Protein AF-A0A7C6M5Z1-F1 (afdb_monomer_lite)

Foldseek 3Di:
DDDPQAPQPAWDWDDADPQRWTWIQRPQQAIEIEHPLQVVVLVLCVVPDDPVVNNLLNVLVRVVSNVLRAEYEAQDPVDGPDPPPDPSYDYDYNQNSQVVVVDDVCVSVVPPPPDD

Secondary s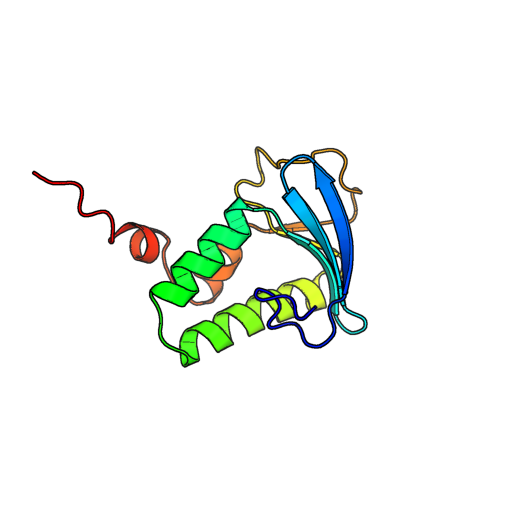tructure (DSSP, 8-state):
---TT--STTEEEEEE-GGG-EEEEETTTEEEEE-HHHHHHHHHHHHHS-HHHHHHHHHHHHHHHHHHSEEEEES-TTS-S-S-S-TTPEEEEHHHHHHHTT--HHHHHTT-----

pLDDT: mean 82.24, std 15.97, range [35.22, 95.38]

Radius of gyration: 14.28 Å; chains: 1; bounding box: 28×50×32 Å

Sequence (116 aa):
MSCYVCGLDKSRLVEELPLLVRHYVCENCGEYYLEPGFRSYVETFLGRYGEGEKEKLFKEIEATVKRNKKVYFVTDFRHPLHNDIPDDFIFVEFDDIFSKLGYTFDDLSSGSDYGS

Structure (mmCIF, N/CA/C/O backbone):
data_AF-A0A7C6M5Z1-F1
#
_entry.id   AF-A0A7C6M5Z1-F1
#
loop_
_atom_site.group_PDB
_atom_site.id
_atom_site.type_symbol
_atom_site.label_atom_id
_atom_site.label_alt_id
_atom_site.label_comp_id
_atom_site.label_asym_id
_atom_site.label_entity_id
_atom_site.label_seq_id
_atom_site.pdbx_PDB_ins_code
_atom_site.Cartn_x
_atom_site.Cartn_y
_atom_site.Cartn_z
_atom_site.occupancy
_atom_site.B_iso_or_equiv
_atom_site.auth_seq_id
_atom_site.auth_comp_id
_atom_site.auth_asym_id
_atom_site.auth_atom_id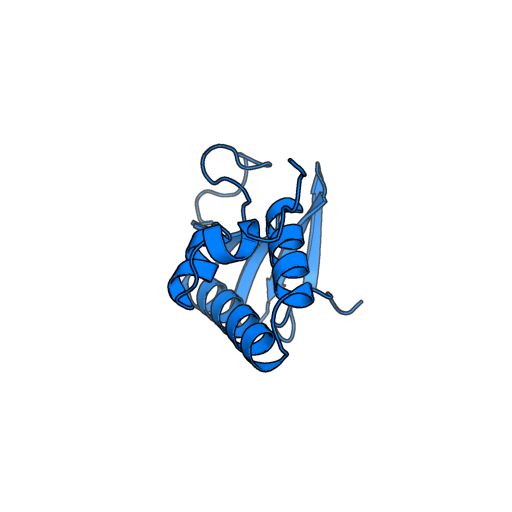
_atom_site.pdbx_PDB_model_num
ATOM 1 N N . MET A 1 1 ? 13.509 -8.677 10.592 1.00 35.22 1 MET A N 1
ATOM 2 C CA . MET A 1 1 ? 13.435 -7.323 10.004 1.00 35.22 1 MET A CA 1
ATOM 3 C C . MET A 1 1 ? 11.953 -7.004 9.869 1.00 35.22 1 MET A C 1
ATOM 5 O O . MET A 1 1 ? 11.305 -7.592 9.016 1.00 35.22 1 MET A O 1
ATOM 9 N N . SER A 1 2 ? 11.389 -6.242 10.811 1.00 37.72 2 SER A N 1
ATOM 10 C CA . SER A 1 2 ? 9.962 -5.879 10.807 1.00 37.72 2 SER A CA 1
ATOM 11 C C . SER A 1 2 ? 9.760 -4.798 9.751 1.00 37.72 2 SER A C 1
ATOM 13 O O . SER A 1 2 ? 10.492 -3.805 9.766 1.00 37.72 2 SER A O 1
ATOM 15 N N . CYS A 1 3 ? 8.878 -5.009 8.777 1.00 45.16 3 CYS A N 1
ATOM 16 C CA . CYS A 1 3 ? 8.692 -4.021 7.727 1.00 45.16 3 CYS A CA 1
ATOM 17 C C . CYS A 1 3 ? 7.854 -2.860 8.296 1.00 45.16 3 CYS A C 1
ATOM 19 O O . CYS A 1 3 ? 6.728 -3.021 8.744 1.00 45.16 3 CYS A O 1
ATOM 21 N N . TYR A 1 4 ? 8.460 -1.673 8.339 1.00 44.28 4 TYR A N 1
ATOM 22 C CA . TYR A 1 4 ? 7.904 -0.460 8.958 1.00 44.28 4 TYR A CA 1
ATOM 23 C C . TYR A 1 4 ? 6.591 0.029 8.313 1.00 44.28 4 TYR A C 1
ATOM 25 O O . TYR A 1 4 ? 5.938 0.917 8.847 1.00 44.28 4 TYR A O 1
ATOM 33 N N . VAL A 1 5 ? 6.227 -0.541 7.160 1.00 48.25 5 VAL A N 1
ATOM 34 C CA . VAL A 1 5 ? 5.089 -0.137 6.318 1.00 48.25 5 VAL A CA 1
ATOM 35 C C . VAL A 1 5 ? 3.979 -1.193 6.314 1.00 48.25 5 VAL A C 1
ATOM 37 O O . VAL A 1 5 ? 2.861 -0.928 5.887 1.00 48.25 5 VAL A O 1
ATOM 40 N N . CYS A 1 6 ? 4.245 -2.397 6.816 1.00 51.41 6 CYS A N 1
ATOM 41 C CA . CYS A 1 6 ? 3.258 -3.458 6.847 1.00 51.41 6 CYS A CA 1
ATOM 42 C C . CYS A 1 6 ? 2.610 -3.503 8.227 1.00 51.41 6 CYS A C 1
ATOM 44 O O . CYS A 1 6 ? 2.976 -4.298 9.085 1.00 51.41 6 CYS A O 1
ATOM 46 N N . GLY A 1 7 ? 1.528 -2.742 8.383 1.00 53.81 7 GLY A N 1
ATOM 47 C CA . GLY A 1 7 ? 0.454 -3.142 9.299 1.00 53.81 7 GLY A CA 1
ATOM 48 C C . GLY A 1 7 ? -0.195 -4.491 8.920 1.00 53.81 7 GLY A C 1
ATOM 49 O O . GLY A 1 7 ? -1.165 -4.900 9.544 1.00 53.81 7 GLY A O 1
ATOM 50 N N . LEU A 1 8 ? 0.340 -5.181 7.901 1.00 60.28 8 LEU A N 1
ATOM 51 C CA . LEU A 1 8 ? 0.040 -6.550 7.503 1.00 60.28 8 LEU A CA 1
ATOM 52 C C . LEU A 1 8 ? 0.846 -7.511 8.369 1.00 60.28 8 LEU A C 1
ATOM 54 O O . LEU A 1 8 ? 2.019 -7.787 8.103 1.00 60.28 8 LEU A O 1
ATOM 58 N N . ASP A 1 9 ? 0.204 -8.019 9.413 1.00 59.28 9 ASP A N 1
ATOM 59 C CA . ASP A 1 9 ? 0.784 -9.044 10.269 1.00 59.28 9 ASP A CA 1
ATOM 60 C C . ASP A 1 9 ? 1.249 -10.232 9.393 1.00 59.28 9 ASP A C 1
ATOM 62 O O . ASP A 1 9 ? 0.461 -10.829 8.652 1.00 59.28 9 ASP A O 1
ATOM 66 N N . LYS A 1 10 ? 2.549 -10.562 9.468 1.00 72.00 10 LYS A N 1
ATOM 67 C CA . LYS A 1 10 ? 3.232 -11.680 8.772 1.00 72.00 10 LYS A CA 1
ATOM 68 C C . LYS A 1 10 ? 3.574 -11.518 7.281 1.00 72.00 10 LYS A C 1
ATOM 70 O O . LYS A 1 10 ? 3.776 -12.524 6.598 1.00 72.00 10 LYS A O 1
ATOM 75 N N . SER A 1 11 ? 3.716 -10.305 6.747 1.00 81.88 11 SER A N 1
ATOM 76 C CA . SER A 1 11 ? 4.340 -10.146 5.420 1.00 81.88 11 SER A CA 1
ATOM 77 C C . SER A 1 11 ? 5.862 -10.359 5.471 1.00 81.88 11 SER A C 1
ATOM 79 O O . SER A 1 11 ? 6.543 -9.761 6.308 1.00 81.88 11 SER A O 1
ATOM 81 N N . ARG A 1 12 ? 6.414 -11.149 4.542 1.00 87.31 12 ARG A N 1
ATOM 82 C CA . ARG A 1 12 ? 7.865 -11.297 4.327 1.00 87.31 12 ARG A CA 1
ATOM 83 C C . ARG A 1 12 ? 8.290 -10.611 3.033 1.00 87.31 12 ARG A C 1
ATOM 85 O O . ARG A 1 12 ? 7.617 -10.767 2.019 1.00 87.31 12 ARG A O 1
ATOM 92 N N . LEU A 1 13 ? 9.412 -9.893 3.066 1.00 89.56 13 LEU A N 1
ATOM 93 C CA . LEU A 1 13 ? 10.077 -9.406 1.854 1.00 89.56 13 LEU A CA 1
ATOM 94 C C . LEU A 1 13 ? 10.621 -10.616 1.085 1.00 89.56 13 LEU A C 1
ATOM 96 O O . LEU A 1 13 ? 11.306 -11.457 1.674 1.00 89.56 13 LEU A O 1
ATOM 100 N N . VAL A 1 14 ? 10.289 -10.716 -0.197 1.00 91.12 14 VAL A N 1
ATOM 101 C CA . VAL A 1 14 ? 10.762 -11.782 -1.089 1.00 91.12 14 VAL A CA 1
ATOM 102 C C . VAL A 1 14 ? 11.919 -11.282 -1.938 1.00 91.12 14 VAL A C 1
ATOM 104 O O . VAL A 1 14 ? 12.952 -11.943 -1.997 1.00 91.12 14 VAL A O 1
ATOM 107 N N . GLU A 1 15 ? 11.770 -10.097 -2.524 1.00 91.31 15 GLU A N 1
ATOM 108 C CA . GLU A 1 15 ? 12.782 -9.472 -3.371 1.00 91.31 15 GLU A CA 1
ATOM 109 C C . GLU A 1 15 ? 12.641 -7.943 -3.395 1.00 91.31 15 GLU A C 1
ATOM 111 O O . GLU A 1 15 ? 11.608 -7.379 -3.023 1.00 91.31 15 GLU A O 1
ATOM 116 N N . GLU A 1 16 ? 13.709 -7.274 -3.827 1.00 91.62 16 GLU A N 1
ATOM 117 C CA . GLU A 1 16 ? 13.720 -5.853 -4.168 1.00 91.62 16 GLU A CA 1
ATOM 118 C C . GLU A 1 16 ? 14.136 -5.735 -5.639 1.00 91.62 16 GLU A C 1
ATOM 120 O O . GLU A 1 16 ? 15.229 -6.154 -6.024 1.00 91.62 16 GLU A O 1
ATOM 125 N N . LEU A 1 17 ? 13.230 -5.209 -6.459 1.00 89.81 17 LEU A N 1
ATOM 126 C CA . LEU A 1 17 ? 13.447 -4.919 -7.869 1.00 89.81 17 LEU A CA 1
ATOM 127 C C . LEU A 1 17 ? 14.257 -3.614 -8.022 1.00 89.81 17 LEU A C 1
ATOM 129 O O . LEU A 1 17 ? 14.395 -2.843 -7.062 1.00 89.81 17 LEU A O 1
ATOM 133 N N . PRO A 1 18 ? 14.772 -3.302 -9.229 1.00 91.88 18 PRO A N 1
ATOM 134 C CA . PRO A 1 18 ? 15.349 -1.989 -9.508 1.00 91.88 18 PRO A CA 1
ATOM 135 C C . PRO A 1 18 ? 14.410 -0.839 -9.108 1.00 91.88 18 PRO A C 1
ATOM 137 O O . PRO A 1 18 ? 13.201 -1.016 -8.981 1.00 91.88 18 PRO A O 1
ATOM 140 N N . LEU A 1 19 ? 14.963 0.359 -8.903 1.00 90.06 19 LEU A N 1
ATOM 141 C CA . LEU A 1 19 ? 14.195 1.540 -8.466 1.00 90.06 19 LEU A CA 1
ATOM 142 C C . LEU A 1 19 ? 13.518 1.377 -7.090 1.00 90.06 19 LEU A C 1
ATOM 144 O O . LEU A 1 19 ? 12.596 2.118 -6.767 1.00 90.06 19 LEU A O 1
ATOM 148 N N . LEU A 1 20 ? 14.023 0.458 -6.254 1.00 90.00 20 LEU A N 1
ATOM 149 C CA . LEU A 1 20 ? 13.598 0.251 -4.862 1.00 90.00 20 LEU A CA 1
ATOM 150 C C . LEU A 1 20 ? 12.151 -0.247 -4.709 1.00 90.00 20 LEU A C 1
ATOM 152 O O . LEU A 1 20 ? 11.542 -0.058 -3.653 1.00 90.00 20 LEU A O 1
ATOM 156 N N . VAL A 1 21 ? 11.602 -0.892 -5.740 1.00 90.56 21 VAL A N 1
ATOM 157 C CA . VAL A 1 21 ? 10.288 -1.540 -5.654 1.00 90.56 21 VAL A CA 1
ATOM 158 C C . VAL A 1 21 ? 10.425 -2.853 -4.897 1.00 90.56 21 VAL A C 1
ATOM 160 O O . VAL A 1 21 ? 11.295 -3.667 -5.193 1.00 90.56 21 VAL A O 1
ATOM 163 N N . ARG A 1 22 ? 9.575 -3.074 -3.895 1.00 92.12 22 ARG A N 1
ATOM 164 C CA . ARG A 1 22 ? 9.695 -4.226 -2.989 1.00 92.12 22 ARG A CA 1
ATOM 165 C C . ARG A 1 22 ? 8.543 -5.196 -3.144 1.00 92.12 22 ARG A C 1
ATOM 167 O O . ARG A 1 22 ? 7.392 -4.774 -3.087 1.00 92.12 22 ARG A O 1
ATOM 174 N N . HIS A 1 23 ? 8.855 -6.485 -3.256 1.00 92.19 23 HIS A N 1
ATOM 175 C CA . HIS A 1 23 ? 7.879 -7.572 -3.301 1.00 92.19 23 HIS A CA 1
ATOM 176 C C . HIS A 1 23 ? 7.704 -8.211 -1.934 1.00 92.19 23 HIS A C 1
ATOM 178 O O . HIS A 1 23 ? 8.666 -8.651 -1.299 1.00 92.19 23 HIS A O 1
ATOM 184 N N . TYR A 1 24 ? 6.462 -8.326 -1.501 1.00 91.44 24 TYR A N 1
ATOM 185 C CA . TYR A 1 24 ? 6.101 -8.938 -0.241 1.00 91.44 24 TYR A CA 1
ATOM 186 C C . TYR A 1 24 ? 5.090 -10.053 -0.448 1.00 91.44 24 TYR A C 1
ATOM 188 O O . TYR A 1 24 ? 4.168 -9.943 -1.251 1.00 91.44 24 TYR A O 1
ATOM 196 N N . VAL A 1 25 ? 5.210 -11.098 0.367 1.00 90.19 25 VAL A N 1
ATOM 197 C CA . VAL A 1 25 ? 4.213 -12.166 0.471 1.00 90.19 25 VAL A CA 1
ATOM 198 C C . VAL A 1 25 ? 3.695 -12.205 1.903 1.00 90.19 25 VAL A C 1
ATOM 200 O O . VAL A 1 25 ? 4.469 -12.377 2.843 1.00 90.19 25 VAL A O 1
ATOM 203 N N . CYS A 1 26 ? 2.385 -12.044 2.073 1.00 83.75 26 CYS A N 1
ATOM 204 C CA . CYS A 1 26 ? 1.663 -12.282 3.319 1.00 83.75 26 CYS A CA 1
ATOM 205 C C . CYS A 1 26 ? 0.982 -13.654 3.251 1.00 83.75 26 CYS A C 1
ATOM 207 O O . CYS A 1 26 ? 0.102 -13.871 2.417 1.00 83.75 26 CYS A O 1
ATOM 209 N N . GLU A 1 27 ? 1.318 -14.543 4.189 1.00 78.00 27 GLU A N 1
ATOM 210 C CA . GLU A 1 27 ? 0.756 -15.904 4.271 1.00 78.00 27 GLU A CA 1
ATOM 211 C C . GLU A 1 27 ? -0.783 -15.928 4.305 1.00 78.00 27 GLU A C 1
ATOM 213 O O . GLU A 1 27 ? -1.401 -16.846 3.775 1.00 78.00 27 GLU A O 1
ATOM 218 N N . ASN A 1 28 ? -1.410 -14.897 4.882 1.00 78.69 28 ASN A N 1
ATOM 219 C CA . ASN A 1 28 ? -2.863 -14.818 5.066 1.00 78.69 28 ASN A CA 1
ATOM 220 C C . ASN A 1 28 ? -3.571 -13.854 4.099 1.00 78.69 28 ASN A C 1
ATOM 222 O O . ASN A 1 28 ? -4.803 -13.825 4.053 1.00 78.69 28 ASN A O 1
ATOM 226 N N . CYS A 1 29 ? -2.822 -13.034 3.360 1.00 76.69 29 CYS A N 1
ATOM 227 C CA . CYS A 1 29 ? -3.373 -11.894 2.625 1.00 76.69 29 CYS A CA 1
ATOM 228 C C . CYS A 1 29 ? -3.185 -12.012 1.113 1.00 76.69 29 CYS A C 1
ATOM 230 O O . CYS A 1 29 ? -4.068 -11.585 0.375 1.00 76.69 29 CYS A O 1
ATOM 232 N N . GLY A 1 30 ? -2.084 -12.611 0.658 1.00 88.69 30 GLY A N 1
ATOM 233 C CA . GLY A 1 30 ? -1.657 -12.570 -0.739 1.00 88.69 30 GLY A CA 1
ATOM 234 C C . GLY A 1 30 ? -0.285 -11.919 -0.888 1.00 88.69 30 GLY A C 1
ATOM 235 O O . GLY A 1 30 ? 0.457 -11.787 0.085 1.00 88.69 30 GLY A O 1
ATOM 236 N N . GLU A 1 31 ? 0.049 -11.508 -2.099 1.00 91.75 31 GLU A N 1
ATOM 237 C CA . GLU A 1 31 ? 1.310 -10.858 -2.433 1.00 91.75 31 GLU A CA 1
ATOM 238 C C . GLU A 1 31 ? 1.097 -9.441 -2.947 1.00 91.75 31 GLU A C 1
ATOM 240 O O . GLU A 1 31 ? 0.052 -9.106 -3.512 1.00 91.75 31 GLU A O 1
ATOM 245 N N . TYR A 1 32 ? 2.089 -8.590 -2.712 1.00 93.06 32 TYR A N 1
ATOM 246 C CA . TYR A 1 32 ? 2.048 -7.229 -3.201 1.00 93.06 32 TYR A CA 1
ATOM 247 C C . TYR A 1 32 ? 3.428 -6.672 -3.527 1.00 93.06 32 TYR A C 1
ATOM 249 O O . TYR A 1 32 ? 4.410 -6.960 -2.842 1.00 93.06 32 TYR A O 1
ATOM 257 N N . TYR A 1 33 ? 3.476 -5.836 -4.556 1.00 93.75 33 TYR A N 1
ATOM 258 C CA . TYR A 1 33 ? 4.599 -4.950 -4.829 1.00 93.75 33 TYR A CA 1
ATOM 259 C C . TYR A 1 33 ? 4.317 -3.571 -4.235 1.00 93.75 33 TYR A C 1
ATOM 261 O O . TYR A 1 33 ? 3.167 -3.137 -4.169 1.00 93.75 33 TYR A O 1
ATOM 269 N N . LEU A 1 34 ? 5.366 -2.890 -3.784 1.00 92.88 34 LEU A N 1
ATOM 270 C CA . LEU A 1 34 ? 5.282 -1.565 -3.184 1.00 92.88 34 LEU A CA 1
ATOM 271 C C . LEU A 1 34 ? 6.321 -0.639 -3.809 1.00 92.88 34 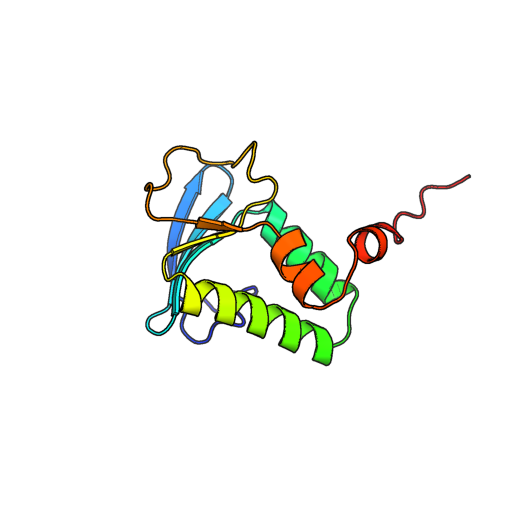LEU A C 1
ATOM 273 O O . LEU A 1 34 ? 7.524 -0.845 -3.622 1.00 92.88 34 LEU A O 1
ATOM 277 N N . GLU A 1 35 ? 5.854 0.392 -4.508 1.00 94.31 35 GLU A N 1
ATOM 278 C CA . GLU A 1 35 ? 6.717 1.458 -5.009 1.00 94.31 35 GLU A CA 1
ATOM 279 C C . GLU A 1 35 ? 7.213 2.389 -3.889 1.00 94.31 35 GLU A C 1
ATOM 281 O O . GLU A 1 35 ? 6.505 2.628 -2.900 1.00 94.31 35 GLU A O 1
ATOM 286 N N . PRO A 1 36 ? 8.412 2.985 -4.047 1.00 92.00 36 PRO A N 1
ATOM 287 C CA . PRO A 1 36 ? 8.913 3.988 -3.116 1.00 92.00 36 PRO A CA 1
ATOM 288 C C . PRO A 1 36 ? 7.996 5.214 -3.019 1.00 92.00 36 PRO A C 1
ATOM 290 O O . PRO A 1 36 ? 7.829 5.727 -1.918 1.00 92.00 36 PRO A O 1
ATOM 293 N N . GLY A 1 37 ? 7.366 5.656 -4.115 1.00 91.31 37 GLY A N 1
ATOM 294 C CA . GLY A 1 37 ? 6.461 6.812 -4.095 1.00 91.31 37 GLY A CA 1
ATOM 295 C C . GLY A 1 37 ? 5.198 6.552 -3.270 1.00 91.31 37 GLY A C 1
ATOM 296 O O . GLY A 1 37 ? 4.890 7.325 -2.363 1.00 91.31 37 GLY A O 1
ATOM 297 N N . PHE A 1 38 ? 4.545 5.399 -3.468 1.00 93.19 38 PHE A N 1
ATOM 298 C CA . PHE A 1 38 ? 3.440 4.961 -2.607 1.00 93.19 38 PHE A CA 1
ATOM 299 C C . PHE A 1 38 ? 3.866 4.899 -1.134 1.00 93.19 38 PHE A C 1
ATOM 301 O O . PHE A 1 38 ? 3.161 5.381 -0.244 1.00 93.19 38 PHE A O 1
ATOM 308 N N . ARG A 1 39 ? 5.048 4.334 -0.853 1.00 90.75 39 ARG A N 1
ATOM 309 C CA . ARG A 1 39 ? 5.593 4.289 0.507 1.00 90.75 39 ARG A CA 1
ATOM 310 C C . ARG A 1 39 ? 5.787 5.691 1.093 1.00 90.75 39 ARG A C 1
ATOM 312 O O . ARG A 1 39 ? 5.461 5.890 2.261 1.00 90.75 39 ARG A O 1
ATOM 319 N N . SER A 1 40 ? 6.293 6.644 0.316 1.00 90.88 40 SER A N 1
ATOM 320 C CA . SER A 1 40 ? 6.434 8.031 0.759 1.00 90.88 40 SER A CA 1
ATOM 321 C C . SER A 1 40 ? 5.083 8.653 1.109 1.00 90.88 40 SER A C 1
ATOM 323 O O . SER A 1 40 ? 4.989 9.297 2.148 1.00 90.88 40 SER A O 1
ATOM 325 N N . TYR A 1 41 ? 4.019 8.394 0.339 1.00 90.50 41 TYR A N 1
ATOM 326 C CA . TYR A 1 41 ? 2.674 8.868 0.691 1.00 90.50 41 TYR A CA 1
ATOM 327 C C . TYR A 1 41 ? 2.154 8.274 1.999 1.00 90.50 41 TYR A C 1
ATOM 329 O O . TYR A 1 41 ? 1.597 9.001 2.825 1.00 90.50 41 TYR A O 1
ATOM 337 N N . VAL A 1 42 ? 2.400 6.982 2.240 1.00 89.88 42 VAL A N 1
ATOM 338 C CA . VAL A 1 42 ? 2.106 6.364 3.539 1.00 89.88 42 VAL A CA 1
ATOM 339 C C . VAL A 1 42 ? 2.880 7.082 4.644 1.00 89.88 42 VAL A C 1
ATOM 341 O O . VAL A 1 42 ? 2.277 7.511 5.620 1.00 89.88 42 VAL A O 1
ATOM 344 N N . GLU A 1 43 ? 4.190 7.280 4.498 1.00 88.56 43 GLU A N 1
ATOM 345 C CA . GLU A 1 43 ? 5.014 7.971 5.501 1.00 88.56 43 GLU A CA 1
ATOM 346 C C . GLU 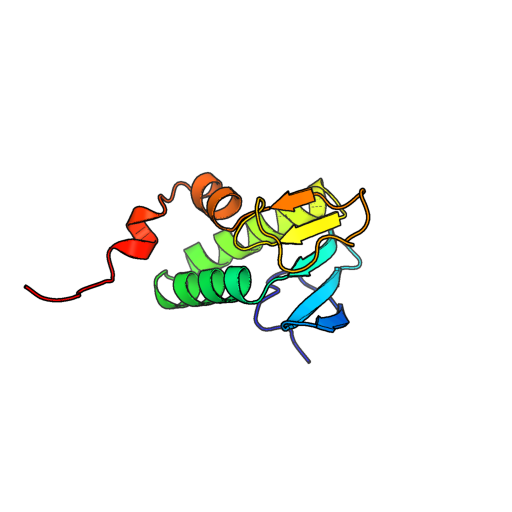A 1 43 ? 4.521 9.407 5.772 1.00 88.56 43 GLU A C 1
ATOM 348 O O . GLU A 1 43 ? 4.403 9.802 6.936 1.00 88.56 43 GLU A O 1
ATOM 353 N N . THR A 1 44 ? 4.134 10.156 4.735 1.00 88.06 44 THR A N 1
ATOM 354 C CA . THR A 1 44 ? 3.507 11.481 4.865 1.00 88.06 44 THR A CA 1
ATOM 355 C C . THR A 1 44 ? 2.189 11.411 5.635 1.00 88.06 44 THR A C 1
ATOM 357 O O . THR A 1 44 ? 1.982 12.193 6.567 1.00 88.06 44 THR A O 1
ATOM 360 N N . PHE A 1 45 ? 1.315 10.455 5.312 1.00 88.50 45 PHE A N 1
ATOM 361 C CA . PHE A 1 45 ? 0.067 10.240 6.042 1.00 88.50 45 PHE A CA 1
ATOM 362 C C . PHE A 1 45 ? 0.336 9.931 7.523 1.00 88.50 45 PHE A C 1
ATOM 364 O O . PHE A 1 45 ? -0.265 10.538 8.410 1.00 88.50 45 PHE A O 1
ATOM 371 N N . LEU A 1 46 ? 1.283 9.036 7.820 1.00 87.62 46 LEU A N 1
ATOM 372 C CA . LEU A 1 46 ? 1.639 8.672 9.195 1.00 87.62 46 LEU A CA 1
ATOM 373 C C . LEU A 1 46 ? 2.253 9.845 9.977 1.00 87.62 46 LEU A C 1
ATOM 375 O O . LEU A 1 46 ? 2.120 9.892 11.201 1.00 87.62 46 LEU A O 1
ATOM 379 N N . GLY A 1 47 ? 2.941 10.769 9.302 1.00 86.62 47 GLY A N 1
ATOM 380 C CA . GLY A 1 47 ? 3.471 11.989 9.913 1.00 86.62 47 GLY A CA 1
ATOM 381 C C . GLY A 1 47 ? 2.392 13.026 10.226 1.00 86.62 47 GLY A C 1
ATOM 382 O O . GLY A 1 47 ? 2.536 13.797 11.173 1.00 86.62 47 GLY A O 1
ATOM 383 N N . ARG A 1 48 ? 1.300 13.026 9.456 1.00 87.06 48 ARG A N 1
ATOM 384 C CA . ARG A 1 48 ? 0.241 14.034 9.536 1.00 87.06 48 ARG A CA 1
ATOM 385 C C . ARG A 1 48 ? -0.929 13.646 10.434 1.00 87.06 48 ARG A C 1
ATOM 387 O O . ARG A 1 48 ? -1.471 14.502 11.129 1.00 87.06 48 ARG A O 1
ATOM 394 N N . TYR A 1 49 ? -1.354 12.388 10.388 1.00 85.88 49 TYR A N 1
ATOM 395 C CA . TYR A 1 49 ? -2.573 11.937 11.055 1.00 85.88 49 TYR A CA 1
ATOM 396 C C . TYR A 1 49 ? -2.276 11.161 12.346 1.00 85.88 49 TYR A C 1
ATOM 398 O O . TYR A 1 49 ? -1.208 10.573 12.527 1.00 85.88 49 TYR A O 1
ATOM 406 N N . GLY A 1 50 ? -3.237 11.175 13.274 1.00 86.12 50 GLY A N 1
ATOM 407 C CA . GLY A 1 50 ? -3.138 10.487 14.564 1.00 86.12 50 GLY A CA 1
ATOM 408 C C . GLY A 1 50 ? -3.232 8.963 14.450 1.00 86.12 50 GLY A C 1
ATOM 409 O O . GLY A 1 50 ? -3.647 8.430 13.425 1.00 86.12 50 GLY A O 1
ATOM 410 N N . GLU A 1 51 ? -2.874 8.253 15.523 1.00 84.12 51 GLU A N 1
ATOM 411 C CA . GLU A 1 51 ? -2.783 6.781 15.574 1.00 84.12 51 GLU A CA 1
ATOM 412 C C . GLU A 1 51 ? -4.039 6.052 15.069 1.00 84.12 51 GLU A C 1
ATOM 414 O O . GLU A 1 51 ? -3.919 5.100 14.301 1.00 84.12 51 GLU A O 1
ATOM 419 N N . GLY A 1 52 ? -5.236 6.547 15.402 1.00 86.50 52 GLY A N 1
ATOM 420 C CA . GLY A 1 52 ? -6.491 5.953 14.927 1.00 86.50 52 GLY A CA 1
ATOM 421 C C . GLY A 1 52 ? -6.644 5.969 13.402 1.00 86.50 52 GLY A C 1
ATOM 422 O O . GLY A 1 52 ? -7.170 5.020 12.830 1.00 86.50 52 GLY A O 1
ATOM 423 N N . GLU A 1 53 ? -6.141 6.998 12.718 1.00 89.25 53 GLU A N 1
ATOM 424 C CA . GLU A 1 53 ? -6.174 7.055 11.251 1.00 89.25 53 GLU A CA 1
ATOM 425 C C . GLU A 1 53 ? -5.083 6.192 10.622 1.00 89.25 53 GLU A C 1
ATOM 427 O O . GLU A 1 53 ? -5.301 5.580 9.577 1.00 89.25 53 GLU A O 1
ATOM 432 N N . LYS A 1 54 ? -3.930 6.062 11.292 1.00 87.94 54 LYS A N 1
ATOM 433 C CA . LYS A 1 54 ? -2.874 5.121 10.883 1.00 87.94 54 LYS A CA 1
ATOM 434 C C . LYS A 1 54 ? -3.410 3.693 10.867 1.00 87.94 54 LYS A C 1
ATOM 436 O O . LYS A 1 54 ? -3.185 2.963 9.907 1.00 87.94 54 LYS A O 1
ATOM 441 N N . GLU A 1 55 ? -4.160 3.311 11.900 1.00 88.12 55 GLU A N 1
ATOM 442 C CA . GLU A 1 55 ? -4.792 1.994 11.977 1.00 88.12 55 GLU A CA 1
ATOM 443 C C . GLU A 1 55 ? -5.788 1.773 10.829 1.00 88.12 55 GLU A C 1
ATOM 445 O O . GLU A 1 55 ? -5.770 0.716 10.196 1.00 88.12 55 GLU A O 1
ATOM 450 N N . LYS A 1 56 ? -6.626 2.772 10.516 1.00 91.00 56 LYS A N 1
ATOM 451 C CA . LYS A 1 56 ? -7.566 2.684 9.387 1.00 91.00 56 LYS A CA 1
ATOM 452 C C . LYS A 1 56 ? -6.848 2.536 8.049 1.00 91.00 56 LYS A C 1
ATOM 454 O O . LYS A 1 56 ? -7.245 1.684 7.256 1.00 91.00 56 LYS A O 1
ATOM 459 N N . LEU A 1 57 ? -5.779 3.304 7.821 1.00 91.19 57 LEU A N 1
ATOM 460 C CA . LEU A 1 57 ? -4.972 3.204 6.605 1.00 91.19 57 LEU A CA 1
ATOM 461 C C . LEU A 1 57 ? -4.418 1.793 6.426 1.00 91.19 57 LEU A C 1
ATOM 463 O O . LEU A 1 57 ? -4.618 1.173 5.382 1.00 91.19 57 LEU A O 1
ATOM 467 N N . PHE A 1 58 ? -3.762 1.257 7.454 1.00 89.62 58 PHE A N 1
ATOM 468 C CA . PHE A 1 58 ? -3.190 -0.081 7.369 1.00 89.62 58 PHE A CA 1
ATOM 469 C C . PHE A 1 58 ? -4.254 -1.166 7.196 1.00 89.62 58 PHE A C 1
ATOM 471 O O . PHE A 1 58 ? -4.037 -2.098 6.423 1.00 89.62 58 PHE A O 1
ATOM 478 N N . LYS A 1 59 ? -5.422 -1.025 7.837 1.00 89.56 59 LYS A N 1
ATOM 479 C CA . LYS A 1 59 ? -6.558 -1.935 7.639 1.00 89.56 59 LYS A CA 1
ATOM 480 C C . LYS A 1 59 ? -7.099 -1.904 6.212 1.00 89.56 59 LYS A C 1
ATOM 482 O O . LYS A 1 59 ? -7.446 -2.961 5.692 1.00 89.56 59 LYS A O 1
ATOM 487 N N . GLU A 1 60 ? -7.161 -0.743 5.560 1.00 92.06 60 GLU A N 1
ATOM 488 C CA . GLU A 1 60 ? -7.630 -0.664 4.168 1.00 92.06 60 GLU A CA 1
ATOM 489 C C . GLU A 1 60 ? -6.588 -1.200 3.176 1.00 92.06 60 GLU A C 1
ATOM 491 O O . GLU A 1 60 ? -6.948 -1.921 2.241 1.00 92.06 60 GLU A O 1
ATOM 496 N N . ILE A 1 61 ? -5.296 -0.938 3.409 1.00 90.88 61 ILE A N 1
ATOM 497 C CA . ILE A 1 61 ? -4.201 -1.566 2.650 1.00 90.88 61 ILE A CA 1
ATOM 498 C C . ILE A 1 61 ? -4.301 -3.095 2.785 1.00 90.88 61 ILE A C 1
ATOM 500 O O . ILE A 1 61 ? -4.287 -3.814 1.784 1.00 90.88 61 ILE A O 1
ATOM 504 N N . GLU A 1 62 ? -4.504 -3.602 4.004 1.00 89.25 62 GLU A N 1
ATOM 505 C CA . GLU A 1 62 ? -4.705 -5.031 4.266 1.00 89.25 62 GLU A CA 1
ATOM 506 C C . GLU A 1 62 ? -5.925 -5.605 3.566 1.00 89.25 62 GLU A C 1
ATOM 508 O O . GLU A 1 62 ? -5.835 -6.647 2.911 1.00 89.25 62 GLU A O 1
ATOM 513 N N . ALA A 1 63 ? -7.067 -4.937 3.691 1.00 89.94 63 ALA A N 1
ATOM 514 C CA . ALA A 1 63 ? -8.305 -5.357 3.060 1.00 89.94 63 ALA A CA 1
ATOM 515 C C . ALA A 1 63 ? -8.164 -5.393 1.532 1.00 89.94 63 ALA A C 1
ATOM 517 O O . ALA A 1 63 ? -8.701 -6.297 0.886 1.00 89.94 63 ALA A O 1
ATOM 518 N N . THR A 1 64 ? -7.413 -4.452 0.958 1.00 92.38 64 THR A N 1
ATOM 519 C CA . THR A 1 64 ? -7.138 -4.385 -0.479 1.00 92.38 64 THR A CA 1
ATOM 520 C C . THR A 1 64 ? -6.307 -5.577 -0.944 1.00 92.38 64 THR A C 1
ATOM 522 O O . THR A 1 64 ? -6.707 -6.250 -1.897 1.00 92.38 64 THR A O 1
ATOM 525 N N . VAL A 1 65 ? -5.224 -5.923 -0.240 1.00 91.56 65 VAL A N 1
ATOM 526 C CA . VAL A 1 65 ? -4.434 -7.124 -0.565 1.00 91.56 65 VAL A CA 1
ATOM 527 C C . VAL A 1 65 ? -5.271 -8.390 -0.374 1.00 91.56 65 VAL A C 1
ATOM 529 O O . VAL A 1 65 ? -5.348 -9.217 -1.278 1.00 91.56 65 VAL A O 1
ATOM 532 N N . LYS A 1 66 ? -5.992 -8.525 0.749 1.00 89.88 66 LYS A N 1
ATOM 533 C CA . LYS A 1 66 ? -6.824 -9.709 1.043 1.00 89.88 66 LYS A CA 1
ATOM 534 C C . LYS A 1 66 ? -7.879 -9.990 -0.022 1.00 89.88 66 LYS A C 1
ATOM 536 O O . LYS A 1 66 ? -8.142 -11.164 -0.303 1.00 89.88 66 LYS A O 1
ATOM 541 N N . ARG A 1 67 ? -8.490 -8.933 -0.564 1.00 91.94 67 ARG A N 1
ATOM 542 C CA . ARG A 1 67 ? -9.561 -9.001 -1.565 1.00 91.94 67 ARG A CA 1
ATOM 543 C C . ARG A 1 67 ? -9.044 -9.416 -2.937 1.00 91.94 67 ARG A C 1
ATOM 545 O O . ARG A 1 67 ? -9.699 -10.215 -3.594 1.00 91.94 67 ARG A O 1
ATOM 552 N N . ASN A 1 68 ? -7.889 -8.893 -3.339 1.00 92.38 68 ASN A N 1
ATOM 553 C CA . ASN A 1 68 ? -7.381 -9.049 -4.703 1.00 92.38 68 ASN A CA 1
ATOM 554 C C . ASN A 1 68 ? -6.275 -10.102 -4.831 1.00 92.38 68 ASN A C 1
ATOM 556 O O . ASN A 1 68 ? -5.991 -10.552 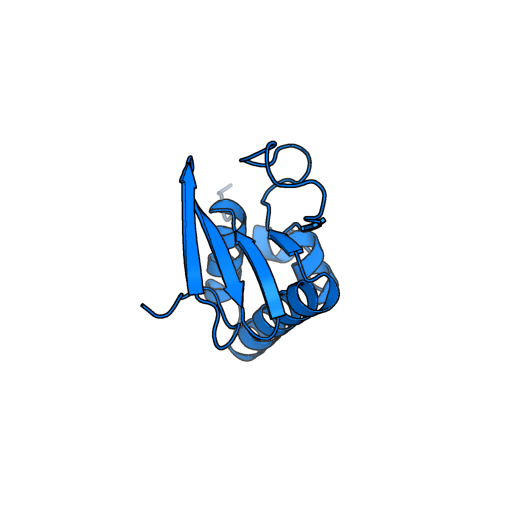-5.932 1.00 92.38 68 ASN A O 1
ATOM 560 N N . LYS A 1 69 ? -5.673 -10.526 -3.713 1.00 90.62 69 LYS A N 1
ATOM 561 C CA . LYS A 1 69 ? -4.576 -11.505 -3.597 1.00 90.62 69 LYS A CA 1
ATOM 562 C C . LYS A 1 69 ? -3.248 -11.101 -4.238 1.00 90.62 69 LYS A C 1
ATOM 564 O O . LYS A 1 69 ? -2.225 -11.555 -3.738 1.00 90.62 69 LYS A O 1
ATOM 569 N N . LYS A 1 70 ? -3.257 -10.269 -5.279 1.00 94.25 70 LYS A N 1
ATOM 570 C CA . LYS A 1 70 ? -2.082 -9.762 -5.991 1.00 94.25 70 LYS A CA 1
ATOM 571 C C . LYS A 1 70 ? -2.261 -8.282 -6.289 1.00 94.25 70 LYS A C 1
ATOM 573 O O . LYS A 1 70 ? -3.160 -7.903 -7.038 1.00 94.25 70 LYS A O 1
ATOM 578 N N . VAL A 1 71 ? -1.456 -7.439 -5.650 1.00 94.88 71 VAL A N 1
ATOM 579 C CA . VAL A 1 71 ? -1.602 -5.977 -5.731 1.00 94.88 71 VAL A CA 1
ATOM 580 C C . VAL A 1 71 ? -0.261 -5.318 -6.001 1.00 94.88 71 VAL A C 1
ATOM 582 O O . VAL A 1 71 ? 0.714 -5.595 -5.317 1.00 94.88 71 VAL A O 1
ATOM 585 N N .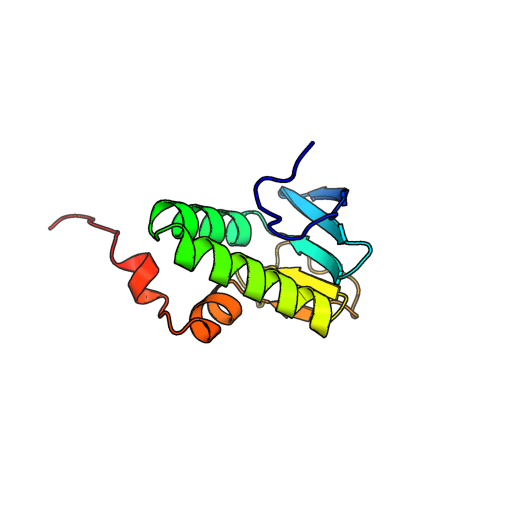 TYR A 1 72 ? -0.199 -4.419 -6.967 1.00 95.38 72 TYR A N 1
ATOM 586 C CA . TYR A 1 72 ? 0.924 -3.521 -7.147 1.00 95.38 72 TYR A CA 1
ATOM 587 C C . TYR A 1 72 ? 0.521 -2.130 -6.662 1.00 95.38 72 TYR A C 1
ATOM 589 O O . TYR A 1 72 ? -0.271 -1.438 -7.298 1.00 95.38 72 TYR A O 1
ATOM 597 N N . PHE A 1 73 ? 1.043 -1.744 -5.500 1.00 95.25 73 PHE A N 1
ATOM 598 C CA . PHE A 1 73 ? 0.884 -0.397 -4.972 1.00 95.25 73 PHE A CA 1
ATOM 599 C C . PHE A 1 73 ? 1.817 0.558 -5.705 1.00 95.25 73 PHE A C 1
ATOM 601 O O . PHE A 1 73 ? 3.040 0.488 -5.535 1.00 95.25 73 PHE A O 1
ATOM 608 N N . VAL A 1 74 ? 1.220 1.438 -6.503 1.00 94.88 74 VAL A N 1
ATOM 609 C CA . VAL A 1 74 ? 1.914 2.332 -7.430 1.00 94.88 74 VAL A CA 1
ATOM 610 C C . VAL A 1 74 ? 1.655 3.794 -7.110 1.00 94.88 74 VAL A C 1
ATOM 612 O O . VAL A 1 74 ? 0.683 4.156 -6.452 1.00 94.88 74 VAL A O 1
ATOM 615 N N . THR A 1 75 ? 2.569 4.638 -7.563 1.00 92.31 75 THR A N 1
ATOM 616 C CA . THR A 1 75 ? 2.464 6.094 -7.447 1.00 92.31 75 THR A CA 1
ATOM 617 C C . THR A 1 75 ? 1.577 6.667 -8.551 1.00 92.31 75 THR A C 1
ATOM 619 O O . THR A 1 75 ? 0.774 7.549 -8.277 1.00 92.31 75 THR A O 1
ATOM 622 N N . ASP A 1 76 ? 1.739 6.152 -9.773 1.00 91.12 76 ASP A N 1
ATOM 623 C CA . ASP A 1 76 ? 0.964 6.503 -10.966 1.00 91.12 76 ASP A CA 1
ATOM 624 C C . ASP A 1 76 ? 0.725 5.226 -11.788 1.00 91.12 76 ASP A C 1
ATOM 626 O O . ASP A 1 76 ? 1.669 4.653 -12.340 1.00 91.12 76 ASP A O 1
ATOM 630 N N . PHE A 1 77 ? -0.523 4.761 -11.890 1.00 91.75 77 PHE A N 1
ATOM 631 C CA . PHE A 1 77 ? -0.851 3.538 -12.635 1.00 91.75 77 PHE A CA 1
ATOM 632 C C . PHE A 1 77 ? -0.598 3.665 -14.143 1.00 91.75 77 PHE A C 1
ATOM 634 O O . PHE A 1 77 ? -0.487 2.652 -14.834 1.00 91.75 77 PHE A O 1
ATOM 641 N N . ARG A 1 78 ? -0.528 4.889 -14.681 1.00 89.38 78 ARG A N 1
ATOM 642 C CA . ARG A 1 78 ? -0.231 5.146 -16.100 1.00 89.38 78 ARG A CA 1
ATOM 643 C C . ARG A 1 78 ? 1.261 5.049 -16.388 1.00 89.38 78 ARG A C 1
ATOM 645 O O . ARG A 1 78 ? 1.645 4.812 -17.534 1.00 89.38 78 ARG A O 1
ATOM 652 N N . HIS A 1 79 ? 2.086 5.239 -15.363 1.00 91.44 79 HIS A N 1
ATOM 653 C CA . HIS A 1 79 ? 3.540 5.245 -15.450 1.00 91.44 79 HIS A CA 1
ATOM 654 C C . HIS A 1 79 ? 4.174 4.441 -14.301 1.00 91.44 79 HIS A C 1
ATOM 656 O O . HIS A 1 79 ? 4.966 4.998 -13.537 1.00 91.44 79 HIS A O 1
ATOM 662 N N . PRO A 1 80 ? 3.869 3.133 -14.177 1.00 91.75 80 PRO A N 1
ATOM 663 C CA . PRO A 1 80 ? 4.445 2.320 -13.117 1.00 91.75 80 PRO A CA 1
ATOM 664 C C . PRO A 1 80 ? 5.956 2.165 -13.326 1.00 91.75 80 PRO A C 1
ATOM 666 O O . PRO A 1 80 ? 6.447 2.109 -14.459 1.00 91.75 80 PRO A O 1
ATOM 669 N N . LEU A 1 81 ? 6.706 2.046 -12.228 1.00 91.56 81 LEU A N 1
ATOM 670 C CA . LEU A 1 81 ? 8.167 1.909 -12.273 1.00 91.56 81 LEU A CA 1
ATOM 671 C C . LEU A 1 81 ? 8.623 0.609 -12.948 1.00 91.56 81 LEU A C 1
ATOM 673 O O . LEU A 1 81 ? 9.736 0.550 -13.468 1.00 91.56 81 LEU A O 1
ATOM 677 N N . HIS A 1 82 ? 7.754 -0.405 -12.960 1.00 88.00 82 HIS A N 1
ATOM 678 C CA . HIS A 1 82 ? 7.956 -1.686 -13.639 1.00 88.00 82 HIS A CA 1
ATOM 679 C C . HIS A 1 82 ? 6.707 -2.034 -14.441 1.00 88.00 82 HIS A C 1
ATOM 681 O O . HIS A 1 82 ? 5.607 -2.060 -13.892 1.00 88.00 82 HIS A O 1
ATOM 687 N N . ASN A 1 83 ? 6.885 -2.287 -15.738 1.00 81.00 83 ASN A N 1
ATOM 688 C CA . ASN A 1 83 ? 5.802 -2.632 -16.671 1.00 81.00 83 ASN A CA 1
ATOM 689 C C . ASN A 1 83 ? 5.755 -4.139 -16.979 1.00 81.00 83 ASN A C 1
ATOM 691 O O . ASN A 1 83 ? 4.872 -4.601 -17.689 1.00 81.00 83 ASN A O 1
ATOM 695 N N . ASP A 1 84 ? 6.725 -4.891 -16.469 1.00 83.38 84 ASP A N 1
ATOM 696 C CA . ASP A 1 84 ? 6.924 -6.332 -16.626 1.00 83.38 84 ASP A CA 1
ATOM 697 C C . ASP A 1 84 ? 6.379 -7.145 -15.439 1.00 83.38 84 ASP A C 1
ATOM 699 O O . ASP A 1 84 ? 6.660 -8.336 -15.306 1.00 83.38 84 ASP A O 1
ATOM 703 N N . ILE A 1 85 ? 5.577 -6.511 -14.580 1.00 79.12 85 ILE A N 1
ATOM 704 C CA . ILE A 1 85 ? 4.851 -7.192 -13.507 1.00 79.12 85 ILE A CA 1
ATOM 705 C C . ILE A 1 85 ? 3.835 -8.165 -14.130 1.00 79.12 85 ILE A C 1
ATOM 707 O O . ILE A 1 85 ? 3.190 -7.803 -15.115 1.00 79.12 85 ILE A O 1
ATOM 711 N N . PRO A 1 86 ? 3.665 -9.385 -13.580 1.00 80.19 86 PRO A N 1
ATOM 712 C CA . PRO A 1 86 ? 2.710 -10.354 -14.109 1.00 80.19 86 PRO A CA 1
ATOM 713 C C . PRO A 1 86 ? 1.289 -9.786 -14.256 1.00 80.19 86 PRO A C 1
ATOM 715 O O . PRO A 1 86 ? 0.803 -9.077 -13.374 1.00 80.19 86 PRO A O 1
ATOM 718 N N . ASP A 1 87 ? 0.601 -10.167 -15.338 1.00 81.06 87 ASP A N 1
ATOM 719 C CA . ASP A 1 87 ? -0.734 -9.661 -15.717 1.00 81.06 87 ASP A CA 1
ATOM 720 C C . ASP A 1 87 ? -1.836 -9.891 -14.662 1.00 81.06 87 ASP A C 1
ATOM 722 O O . ASP A 1 87 ? -2.938 -9.356 -14.774 1.00 81.06 87 ASP A O 1
ATOM 726 N N . ASP A 1 88 ? -1.580 -10.720 -13.650 1.00 89.94 88 ASP A N 1
ATOM 727 C CA . ASP A 1 88 ? -2.531 -11.036 -12.589 1.00 89.94 88 ASP A CA 1
ATOM 728 C C . ASP A 1 88 ? -2.464 -10.081 -11.383 1.00 89.94 88 ASP A C 1
ATOM 730 O O . ASP A 1 88 ? -3.249 -10.237 -10.443 1.00 89.94 88 ASP A O 1
ATOM 734 N N . PHE A 1 89 ? -1.584 -9.075 -11.412 1.00 94.12 89 PHE A N 1
ATOM 735 C CA . PHE A 1 89 ? -1.551 -7.998 -10.424 1.00 94.12 89 PHE A CA 1
ATOM 736 C C . PHE A 1 89 ? -2.492 -6.856 -10.800 1.00 94.12 89 PHE A C 1
ATOM 738 O O . PHE A 1 89 ? -2.457 -6.329 -11.911 1.00 94.12 89 PHE A O 1
ATOM 745 N N . ILE A 1 90 ? -3.288 -6.405 -9.829 1.00 94.81 90 ILE A N 1
ATOM 746 C CA . ILE A 1 90 ? -4.015 -5.142 -9.972 1.00 94.81 90 ILE A CA 1
ATOM 747 C C . ILE A 1 90 ? -3.137 -3.972 -9.536 1.00 94.81 90 ILE A C 1
ATOM 749 O O . ILE A 1 90 ? -2.422 -4.065 -8.541 1.00 94.81 90 ILE A O 1
ATOM 753 N N . PHE A 1 91 ? -3.232 -2.854 -10.242 1.00 95.06 91 PHE A N 1
ATOM 754 C CA . PHE A 1 91 ? -2.550 -1.616 -9.883 1.00 95.06 91 PHE A CA 1
ATOM 755 C C . PHE A 1 91 ? -3.456 -0.816 -8.951 1.00 95.06 91 PHE A C 1
ATOM 757 O O . PHE A 1 91 ? -4.651 -0.684 -9.219 1.00 95.06 91 PHE A O 1
ATOM 764 N N . VAL A 1 92 ? -2.906 -0.341 -7.837 1.00 94.94 92 VAL A N 1
ATOM 765 C CA . VAL A 1 92 ? -3.641 0.444 -6.839 1.00 94.94 92 VAL A CA 1
ATOM 766 C C . VAL A 1 92 ? -2.814 1.659 -6.466 1.00 94.94 92 VAL A C 1
ATOM 768 O O . VAL A 1 92 ? -1.689 1.520 -5.981 1.00 94.94 92 VAL A O 1
ATOM 771 N N . GLU A 1 93 ? -3.384 2.840 -6.662 1.00 95.19 93 GLU A N 1
ATOM 772 C CA . GLU A 1 93 ? -2.756 4.092 -6.263 1.00 95.19 93 GLU A CA 1
ATOM 773 C C . GLU A 1 93 ? -3.027 4.409 -4.795 1.00 95.19 93 GLU A C 1
ATOM 775 O O . GLU A 1 93 ? -3.946 3.879 -4.159 1.00 95.19 93 GLU A O 1
ATOM 780 N N . PHE A 1 94 ? -2.217 5.301 -4.226 1.00 92.25 94 PHE A N 1
ATOM 781 C CA . PHE A 1 94 ? -2.470 5.781 -2.871 1.00 92.25 94 PHE A CA 1
ATOM 782 C C . PHE A 1 94 ? -3.832 6.489 -2.782 1.00 92.25 94 PHE A C 1
ATOM 784 O O . PHE A 1 94 ? -4.552 6.306 -1.801 1.00 92.25 94 PHE A O 1
ATOM 791 N N . ASP A 1 95 ? -4.232 7.205 -3.832 1.00 90.50 95 ASP A N 1
ATOM 792 C CA . ASP A 1 95 ? -5.500 7.938 -3.921 1.00 90.50 95 ASP A CA 1
ATOM 793 C C . ASP A 1 95 ? -6.716 7.013 -3.844 1.00 90.50 95 ASP A C 1
ATOM 795 O O . ASP A 1 95 ? -7.716 7.354 -3.207 1.00 90.50 95 ASP A O 1
ATOM 799 N N . ASP A 1 96 ? -6.618 5.803 -4.399 1.00 92.56 96 ASP A N 1
ATOM 800 C CA . ASP A 1 96 ? -7.666 4.784 -4.299 1.00 92.56 96 ASP A CA 1
ATOM 801 C C . ASP A 1 96 ? -7.880 4.326 -2.852 1.00 92.56 96 ASP A C 1
ATOM 803 O O . ASP A 1 96 ? -9.000 4.029 -2.434 1.00 92.56 96 ASP A O 1
ATOM 807 N N . ILE A 1 97 ? -6.804 4.245 -2.068 1.00 91.88 97 ILE A N 1
ATOM 808 C CA . ILE A 1 97 ? -6.866 3.891 -0.647 1.00 91.88 97 ILE A CA 1
ATOM 809 C C . ILE A 1 97 ? -7.355 5.088 0.168 1.00 91.88 97 ILE A C 1
ATOM 811 O O . ILE A 1 97 ? -8.230 4.957 1.023 1.00 91.88 97 ILE A O 1
ATOM 815 N N . PHE A 1 98 ? -6.804 6.264 -0.107 1.00 89.56 98 PHE A N 1
ATOM 816 C CA . PHE A 1 98 ? -7.049 7.487 0.641 1.00 89.56 98 PHE A CA 1
ATOM 817 C C . PHE A 1 98 ? -8.495 7.980 0.485 1.00 89.56 98 PHE A C 1
ATOM 819 O O . PHE A 1 98 ? -9.150 8.308 1.477 1.00 89.56 98 PHE A O 1
ATOM 826 N N . SER A 1 99 ? -9.040 7.918 -0.733 1.00 88.62 99 SER A N 1
ATOM 827 C CA . SER A 1 99 ? -10.432 8.279 -1.030 1.00 88.62 99 SER A CA 1
ATOM 828 C C . SER A 1 99 ? -11.452 7.362 -0.352 1.00 88.62 99 SER A C 1
ATOM 830 O O . SER A 1 99 ? -12.470 7.837 0.153 1.00 88.62 99 SER A O 1
ATOM 832 N N . LYS A 1 100 ? -11.176 6.055 -0.242 1.00 89.25 100 LYS A N 1
ATOM 833 C CA . LYS A 1 100 ? -12.044 5.109 0.488 1.00 89.25 100 LYS A CA 1
ATOM 834 C C . LYS A 1 100 ? -12.146 5.404 1.979 1.00 89.25 100 LYS A C 1
ATOM 836 O O . LYS A 1 100 ? -13.152 5.062 2.599 1.00 89.25 100 LYS A O 1
ATOM 841 N N . LEU A 1 101 ? -11.120 6.025 2.554 1.00 88.19 101 LEU A N 1
ATOM 842 C CA . LEU A 1 101 ? -11.126 6.474 3.946 1.00 88.19 101 LEU A CA 1
ATOM 843 C C . LEU A 1 101 ? -11.870 7.808 4.130 1.00 88.19 101 LEU A C 1
ATOM 845 O O . LEU A 1 101 ? -12.035 8.259 5.261 1.00 88.19 101 LEU A O 1
ATOM 849 N N . GLY A 1 102 ? -12.357 8.411 3.041 1.00 85.56 102 GLY A N 1
ATOM 850 C CA . GLY A 1 102 ? -13.081 9.679 3.048 1.00 85.56 102 GLY A CA 1
ATOM 851 C C . GLY A 1 102 ? -12.180 10.911 3.001 1.00 85.56 102 GLY A C 1
ATOM 852 O O . GLY A 1 102 ? -12.659 12.003 3.296 1.00 85.56 102 GLY A O 1
ATOM 853 N N . TYR A 1 103 ? -10.903 10.750 2.648 1.00 83.56 103 TYR A N 1
ATOM 854 C CA . TYR A 1 103 ? -9.979 11.865 2.472 1.00 83.56 103 TYR A CA 1
ATOM 855 C C . TYR A 1 103 ? -9.875 12.304 1.015 1.00 83.56 103 TYR A C 1
ATOM 857 O O . TYR A 1 103 ? -10.117 11.531 0.088 1.00 83.56 103 TYR A O 1
ATOM 865 N N . THR A 1 104 ? -9.466 13.552 0.814 1.00 76.31 104 THR A N 1
ATOM 866 C CA . THR A 1 104 ? -9.188 14.121 -0.507 1.00 76.31 104 THR A CA 1
ATOM 867 C C . THR A 1 104 ? -7.708 14.437 -0.623 1.00 76.31 104 THR A C 1
ATOM 869 O O . THR A 1 104 ? -7.108 14.862 0.355 1.00 76.31 104 THR A O 1
ATOM 872 N N . PHE A 1 105 ? -7.084 14.247 -1.788 1.00 67.00 105 PHE A N 1
ATOM 873 C CA . PHE A 1 105 ? -5.637 14.473 -1.941 1.00 67.00 105 PHE A CA 1
ATOM 874 C C . PHE A 1 105 ? -5.207 15.914 -1.606 1.00 67.00 105 PHE A C 1
ATOM 876 O O . PHE A 1 105 ? -4.108 16.130 -1.091 1.00 67.00 105 PHE A O 1
ATOM 883 N N . ASP A 1 106 ? -6.106 16.888 -1.789 1.00 64.88 106 ASP A N 1
ATOM 884 C CA . ASP A 1 106 ? -5.955 18.259 -1.292 1.00 64.88 106 ASP A CA 1
ATOM 885 C C . ASP A 1 106 ? -5.672 18.315 0.206 1.00 64.88 106 ASP A C 1
ATOM 887 O O . ASP A 1 106 ? -4.879 19.153 0.639 1.00 64.88 106 ASP A O 1
ATOM 891 N N . ASP A 1 107 ? -6.240 17.397 0.997 1.00 59.72 107 ASP A N 1
ATOM 892 C CA . ASP A 1 107 ? -5.900 17.264 2.401 1.00 59.72 107 ASP A CA 1
ATOM 893 C C . ASP A 1 107 ? -4.396 17.066 2.501 1.00 59.72 107 ASP A C 1
ATOM 895 O O . ASP A 1 107 ? -3.749 17.959 3.024 1.00 59.72 107 ASP A O 1
ATOM 899 N N . LEU A 1 108 ? -3.799 16.031 1.902 1.00 59.94 108 LEU A N 1
ATOM 900 C CA . LEU A 1 108 ? -2.346 15.798 1.936 1.00 59.94 108 LEU A CA 1
ATOM 901 C C . LEU A 1 108 ? -1.512 16.961 1.380 1.00 59.94 108 LEU A C 1
ATOM 903 O O . LEU A 1 108 ? -0.478 17.277 1.970 1.00 59.94 108 LEU A O 1
ATOM 907 N N . SER A 1 109 ? -1.979 17.629 0.322 1.00 57.12 109 SER A N 1
ATOM 908 C CA . SER A 1 109 ? -1.252 18.715 -0.351 1.00 57.12 109 SER A CA 1
ATOM 909 C C . SER A 1 109 ? -1.332 20.075 0.361 1.00 57.12 109 SER A C 1
ATOM 911 O O . SER A 1 109 ? -0.465 20.922 0.149 1.00 57.12 109 SER A O 1
ATOM 913 N N . SER A 1 110 ? -2.306 20.296 1.252 1.00 55.50 110 SER A N 1
ATOM 914 C CA . SER A 1 110 ? -2.510 21.579 1.961 1.00 55.50 110 SER A CA 1
ATOM 915 C C . SER A 1 110 ? -1.412 21.936 2.984 1.00 55.50 110 SER A C 1
ATOM 917 O O . SER A 1 110 ? -1.539 22.915 3.713 1.00 55.50 110 SER A O 1
ATOM 919 N N . GLY A 1 111 ? -0.339 21.141 3.067 1.00 47.22 111 GLY A N 1
ATOM 920 C CA . GLY A 1 111 ? 0.854 21.421 3.873 1.00 47.22 111 GLY A CA 1
ATOM 921 C C . GLY A 1 111 ? 2.010 22.068 3.102 1.00 47.22 111 GLY A C 1
ATOM 922 O O . GLY A 1 111 ? 3.055 22.323 3.697 1.00 47.22 111 GLY A O 1
ATOM 923 N N . SER A 1 112 ? 1.866 22.333 1.799 1.00 43.66 112 SER A N 1
ATOM 924 C CA . SER A 1 112 ? 2.841 23.133 1.053 1.00 43.66 112 SER A CA 1
ATOM 925 C C . SER A 1 112 ? 2.589 24.625 1.269 1.00 43.66 112 SER A C 1
ATOM 927 O O . SER A 1 112 ? 2.116 25.330 0.383 1.00 43.66 112 SER A O 1
ATOM 929 N N . ASP A 1 113 ? 2.969 25.106 2.453 1.00 45.59 113 ASP A N 1
ATOM 930 C CA . ASP A 1 113 ? 3.444 26.477 2.632 1.00 45.59 113 ASP A CA 1
ATOM 931 C C . ASP A 1 113 ? 4.694 26.663 1.747 1.00 45.59 113 ASP A C 1
ATOM 933 O O . ASP A 1 113 ? 5.835 26.481 2.173 1.00 45.59 113 ASP A O 1
ATOM 937 N N . TYR A 1 114 ? 4.479 26.992 0.474 1.00 47.84 114 TYR A N 1
ATOM 938 C CA . TYR A 1 114 ? 5.456 27.715 -0.330 1.00 47.84 114 TYR A CA 1
ATOM 939 C C . TYR A 1 114 ? 4.916 29.128 -0.554 1.00 47.84 114 TYR A C 1
ATOM 941 O O . TYR A 1 114 ? 4.141 29.378 -1.470 1.00 47.84 114 TYR A O 1
ATOM 949 N N . GLY A 1 115 ? 5.335 29.992 0.375 1.00 38.66 115 GLY A N 1
ATOM 950 C CA . GLY A 1 115 ? 5.388 31.456 0.388 1.00 38.66 115 GLY A CA 1
ATOM 951 C C . GLY A 1 115 ? 4.727 32.260 -0.735 1.00 38.66 115 GLY A C 1
ATOM 952 O O . GLY A 1 115 ? 5.033 32.103 -1.915 1.00 38.66 115 GLY A O 1
ATOM 953 N N . SER A 1 116 ? 3.945 33.254 -0.313 1.00 38.28 116 SER A N 1
ATOM 954 C CA . SER A 1 116 ? 3.900 34.567 -0.972 1.00 38.28 116 SER A CA 1
ATOM 955 C C . SER A 1 116 ? 4.702 35.573 -0.156 1.00 38.28 116 SER A C 1
ATOM 957 O O . SER A 1 116 ? 4.621 35.492 1.091 1.00 38.28 116 SER A O 1
#